Protein AF-A0A3B9UXJ4-F1 (afdb_monomer)

Mean predicted aligned error: 3.9 Å

Foldseek 3Di:
DVVVCVVVVDDDDDQPQPPQPPDDQSDALLSVLVSVLVLLQDLSRQEAEDPRADDCLLRNLVNHDLQSSLVSAHEYEDEHNCVNVQVSNCPRRVHHYDYDDDDD

Radius of gyration: 13.15 Å; Cα contacts (8 Å, |Δi|>4): 144; chains: 1; bounding box: 34×22×33 Å

Secondary structure (DSSP, 8-state):
-HHHHHHTTPPP---GGGG--SSTTSS-HHHHHHHHHHHHH-TT---EE----STTGGGGGGG--HHHHHHT---EEE-GGGHHHHHHHHHHH---EEE-----

Structure (mmCIF, N/CA/C/O backbone):
data_AF-A0A3B9UXJ4-F1
#
_entry.id   AF-A0A3B9UXJ4-F1
#
loop_
_atom_site.group_PDB
_atom_site.id
_atom_site.type_symbol
_atom_site.label_atom_id
_atom_site.label_alt_id
_atom_site.label_comp_id
_atom_site.label_asym_id
_atom_site.label_entity_id
_atom_site.label_seq_id
_atom_site.pdbx_PDB_ins_code
_atom_site.Cartn_x
_atom_site.Cartn_y
_atom_site.Cartn_z
_atom_site.occupancy
_atom_site.B_iso_or_equiv
_atom_site.auth_seq_id
_atom_site.auth_comp_id
_atom_site.auth_asym_id
_atom_site.auth_atom_id
_atom_site.pdbx_PDB_model_num
ATOM 1 N N . MET A 1 1 ? -10.983 -3.801 -17.343 1.00 82.38 1 MET A N 1
ATOM 2 C CA . MET A 1 1 ? -10.874 -3.467 -15.898 1.00 82.38 1 MET A CA 1
ATOM 3 C C . MET A 1 1 ? -11.644 -2.199 -15.568 1.00 82.38 1 MET A C 1
ATOM 5 O O . MET A 1 1 ? -12.532 -2.275 -14.738 1.00 82.38 1 MET A O 1
ATOM 9 N N . GLU A 1 2 ? -11.330 -1.056 -16.185 1.00 87.94 2 GLU A N 1
ATOM 10 C CA . GLU A 1 2 ? -12.008 0.213 -15.865 1.00 87.94 2 GLU A CA 1
ATOM 11 C C . GLU A 1 2 ? -13.518 0.150 -16.094 1.00 87.94 2 GLU A C 1
ATOM 13 O O . GLU A 1 2 ? -14.270 0.502 -15.195 1.00 87.94 2 GLU A O 1
ATOM 18 N N . GLU A 1 3 ? -13.949 -0.382 -17.241 1.00 88.31 3 GLU A N 1
ATOM 19 C CA . GLU A 1 3 ? -15.367 -0.618 -17.553 1.00 88.31 3 GLU A CA 1
ATOM 20 C C . GLU A 1 3 ? -16.037 -1.492 -16.491 1.00 88.31 3 GLU A C 1
ATOM 22 O O . GLU A 1 3 ? -16.979 -1.047 -15.857 1.00 88.31 3 GLU A O 1
ATOM 27 N N . ILE A 1 4 ? -15.465 -2.661 -16.182 1.00 88.25 4 ILE A N 1
ATOM 28 C CA . ILE A 1 4 ? -15.980 -3.570 -15.142 1.00 88.25 4 ILE A CA 1
ATOM 29 C C . ILE A 1 4 ? -16.128 -2.858 -13.788 1.00 88.25 4 ILE A C 1
ATOM 31 O O . ILE A 1 4 ? -17.143 -3.001 -13.113 1.00 88.25 4 ILE A O 1
ATOM 35 N N . LEU A 1 5 ? -15.123 -2.085 -13.368 1.00 88.00 5 LEU A N 1
ATOM 36 C CA . LEU A 1 5 ? -15.178 -1.360 -12.098 1.00 88.00 5 LEU A CA 1
ATOM 37 C C . LEU A 1 5 ? -16.233 -0.240 -12.124 1.00 88.00 5 LEU A C 1
ATOM 39 O O . LEU A 1 5 ? -16.915 -0.029 -11.120 1.00 88.00 5 LEU A O 1
ATOM 43 N N . ASN A 1 6 ? -16.388 0.454 -13.253 1.00 89.50 6 ASN A N 1
ATOM 44 C CA . ASN A 1 6 ? -17.431 1.461 -13.438 1.00 89.50 6 ASN A CA 1
ATOM 45 C C . ASN A 1 6 ? -18.833 0.829 -13.453 1.00 89.50 6 ASN A C 1
ATOM 47 O O . ASN A 1 6 ? -19.736 1.371 -12.820 1.00 89.50 6 ASN A O 1
ATOM 51 N N . ASP A 1 7 ? -19.005 -0.336 -14.083 1.00 92.06 7 ASP A N 1
ATOM 52 C CA . ASP A 1 7 ? -20.261 -1.099 -14.120 1.00 92.06 7 ASP A CA 1
ATOM 53 C C . ASP A 1 7 ? -20.655 -1.613 -12.729 1.00 92.06 7 ASP A C 1
ATOM 55 O O . ASP A 1 7 ? -21.834 -1.688 -12.387 1.00 92.06 7 ASP A O 1
ATOM 59 N N . MET A 1 8 ? -19.667 -1.885 -11.871 1.00 88.56 8 MET A N 1
ATOM 60 C CA . MET A 1 8 ? -19.874 -2.143 -10.441 1.00 88.56 8 MET A CA 1
ATOM 61 C C . MET A 1 8 ? -20.242 -0.878 -9.637 1.00 88.56 8 MET A C 1
ATOM 63 O O . MET A 1 8 ? -20.414 -0.952 -8.419 1.00 88.56 8 MET A O 1
ATOM 67 N N . GLY A 1 9 ? -20.338 0.291 -10.278 1.00 90.75 9 GLY A N 1
ATOM 68 C CA . GLY A 1 9 ? -20.661 1.573 -9.650 1.00 90.75 9 GLY A CA 1
ATOM 69 C C . GLY A 1 9 ? -19.503 2.212 -8.876 1.00 90.75 9 GLY A C 1
ATOM 70 O O . GLY A 1 9 ? -19.729 3.110 -8.058 1.00 90.75 9 GLY A O 1
ATOM 71 N N . LEU A 1 10 ? -18.260 1.761 -9.087 1.00 89.38 10 LEU A N 1
ATOM 72 C CA . LEU A 1 10 ? -17.086 2.304 -8.404 1.00 89.38 10 LEU A CA 1
ATOM 73 C C . LEU A 1 10 ? -16.538 3.530 -9.136 1.00 89.38 10 LEU A C 1
ATOM 75 O O . LEU A 1 10 ? -16.506 3.595 -10.359 1.00 89.38 10 LEU A O 1
ATOM 79 N N . LYS A 1 11 ? -16.039 4.503 -8.367 1.00 93.31 11 LYS A N 1
ATOM 80 C CA . LYS A 1 11 ? -15.335 5.673 -8.907 1.00 93.31 11 LYS A CA 1
ATOM 81 C C . LYS A 1 11 ? -13.833 5.426 -8.904 1.00 93.31 11 LYS A C 1
ATOM 83 O O . LYS A 1 11 ? -13.250 5.170 -7.848 1.00 93.31 11 LYS A O 1
ATOM 88 N N . LEU A 1 12 ? -13.207 5.547 -10.070 1.00 92.75 12 LEU A N 1
ATOM 89 C CA . LEU A 1 12 ? -11.774 5.322 -10.232 1.00 92.75 12 LEU A CA 1
ATOM 90 C C . LEU A 1 12 ? -10.955 6.540 -9.792 1.00 92.75 12 LEU A C 1
ATOM 92 O O . LEU A 1 12 ? -11.267 7.685 -10.118 1.00 92.75 12 LEU A O 1
ATOM 96 N N . LYS A 1 13 ? -9.871 6.280 -9.057 1.00 93.50 13 LYS A N 1
ATOM 97 C CA . LYS A 1 13 ? -8.836 7.262 -8.722 1.00 93.50 13 LYS A CA 1
ATOM 98 C C . LYS A 1 13 ? -7.471 6.631 -8.948 1.00 93.50 13 LYS A C 1
ATOM 100 O O . LYS A 1 13 ? -7.157 5.601 -8.358 1.00 93.50 13 LYS A O 1
ATOM 105 N N . TYR A 1 14 ? -6.648 7.285 -9.757 1.00 91.31 14 TYR A N 1
ATOM 106 C CA . TYR A 1 14 ? -5.329 6.784 -10.131 1.00 91.31 14 TYR A CA 1
ATOM 107 C C . TYR A 1 14 ? -4.236 7.362 -9.228 1.00 91.31 14 TYR A C 1
ATOM 109 O O . TYR A 1 14 ? -4.234 8.556 -8.912 1.00 91.31 14 TYR A O 1
ATOM 117 N N . ALA A 1 15 ? -3.283 6.518 -8.826 1.00 87.38 15 ALA A N 1
ATOM 118 C CA . ALA A 1 15 ? -2.052 6.972 -8.181 1.00 87.38 15 ALA A CA 1
ATOM 119 C C . ALA A 1 15 ? -1.209 7.783 -9.171 1.00 87.38 15 ALA A C 1
ATOM 121 O O . ALA A 1 15 ? -1.103 7.411 -10.338 1.00 87.38 15 ALA A O 1
ATOM 122 N N . LYS A 1 16 ? -0.522 8.841 -8.724 1.00 83.88 16 LYS A N 1
ATOM 123 C CA . LYS A 1 16 ? 0.281 9.668 -9.648 1.00 83.88 16 LYS A CA 1
ATOM 124 C C . LYS A 1 16 ? 1.455 8.902 -10.262 1.00 83.88 16 LYS A C 1
ATOM 126 O O . LYS A 1 16 ? 1.925 9.255 -11.339 1.00 83.88 16 LYS A O 1
ATOM 131 N N . THR A 1 17 ? 1.950 7.875 -9.575 1.00 81.38 17 THR A N 1
ATOM 132 C CA . THR A 1 17 ? 3.057 7.035 -10.046 1.00 81.38 17 THR A CA 1
ATOM 133 C C . THR A 1 17 ? 2.659 6.066 -11.152 1.00 81.38 17 THR A C 1
ATOM 135 O O . THR A 1 17 ? 3.552 5.609 -11.848 1.00 81.38 17 THR A O 1
ATOM 138 N N . ILE A 1 18 ? 1.371 5.774 -11.372 1.00 81.00 18 ILE A N 1
ATOM 139 C CA . ILE A 1 18 ? 0.964 4.750 -12.352 1.00 81.00 18 ILE A CA 1
ATOM 140 C C . ILE A 1 18 ? 1.312 5.130 -13.801 1.00 81.00 18 ILE A C 1
ATOM 142 O O . ILE A 1 18 ? 1.584 4.259 -14.616 1.00 81.00 18 ILE A O 1
ATOM 146 N N . TYR A 1 19 ? 1.374 6.431 -14.101 1.00 75.75 19 TYR A N 1
ATOM 147 C CA . TYR A 1 19 ? 1.707 6.959 -15.429 1.00 75.75 19 TYR A CA 1
ATOM 148 C C . TYR A 1 19 ? 3.138 7.504 -15.523 1.00 75.75 19 TYR A C 1
ATOM 150 O O . TYR A 1 19 ? 3.509 8.117 -16.525 1.00 75.75 19 TYR A O 1
ATOM 158 N N . LYS A 1 20 ? 3.967 7.332 -14.482 1.00 76.81 20 LYS A N 1
ATOM 159 C CA . LYS A 1 20 ? 5.364 7.772 -14.549 1.00 76.81 20 LYS A CA 1
ATOM 160 C C . LYS A 1 20 ? 6.145 6.829 -15.462 1.00 76.81 20 LYS A C 1
ATOM 162 O O . LYS A 1 20 ? 6.338 5.665 -15.144 1.00 76.81 20 LYS A O 1
ATOM 167 N N . THR A 1 21 ? 6.675 7.367 -16.552 1.00 66.00 21 THR A N 1
ATOM 168 C CA . THR A 1 21 ? 7.523 6.633 -17.509 1.00 66.00 21 THR A CA 1
ATOM 169 C C . THR A 1 21 ? 9.015 6.916 -17.328 1.00 66.00 21 THR A C 1
ATOM 171 O O . THR A 1 21 ? 9.854 6.337 -18.014 1.00 66.00 21 THR A O 1
ATOM 174 N N . LYS A 1 22 ? 9.379 7.821 -16.408 1.00 65.19 22 LYS A N 1
ATOM 175 C CA . LYS A 1 22 ? 10.777 8.202 -16.185 1.00 65.19 22 LYS A CA 1
ATOM 176 C C . LYS A 1 22 ? 11.482 7.178 -15.292 1.00 65.19 22 LYS A C 1
ATOM 178 O O . LYS A 1 22 ? 11.151 7.037 -14.114 1.00 65.19 22 LYS A O 1
ATOM 183 N N . GLY A 1 23 ? 12.502 6.531 -15.851 1.00 64.88 23 GLY A N 1
ATOM 184 C CA . GLY A 1 23 ? 13.278 5.484 -15.186 1.00 64.88 23 GLY A CA 1
ATOM 185 C C . GLY A 1 23 ? 12.593 4.110 -15.230 1.00 64.88 23 GLY A C 1
ATOM 186 O O . GLY A 1 23 ? 11.436 4.006 -15.627 1.00 64.88 23 GLY A O 1
ATOM 187 N N . PRO A 1 24 ? 13.290 3.042 -14.811 1.00 70.00 24 PRO A N 1
ATOM 188 C CA . PRO A 1 24 ? 12.854 1.663 -15.054 1.00 70.00 24 PRO A CA 1
ATOM 189 C C . PRO A 1 24 ? 11.606 1.226 -14.268 1.00 70.00 24 PRO A C 1
ATOM 191 O O . PRO A 1 24 ? 11.015 0.205 -14.600 1.00 70.00 24 PRO A O 1
ATOM 194 N N . PHE A 1 25 ? 11.203 1.963 -13.222 1.00 72.38 25 PHE A N 1
ATOM 195 C CA . PHE A 1 25 ? 10.205 1.503 -12.240 1.00 72.38 25 PHE A CA 1
ATOM 196 C C . PHE A 1 25 ? 9.162 2.561 -11.850 1.00 72.38 25 PHE A C 1
ATOM 198 O O . PHE A 1 25 ? 8.677 2.551 -10.721 1.00 72.38 25 PHE A O 1
ATOM 205 N N . ALA A 1 26 ? 8.830 3.491 -12.750 1.00 80.00 26 ALA A N 1
ATOM 206 C CA . ALA A 1 26 ? 7.807 4.520 -12.513 1.00 80.00 26 ALA A CA 1
ATOM 207 C C . ALA A 1 26 ? 8.052 5.405 -11.264 1.00 80.00 26 ALA A C 1
ATOM 209 O O . ALA A 1 26 ? 7.127 5.870 -10.590 1.00 80.00 26 ALA A O 1
ATOM 210 N N . GLY A 1 27 ? 9.329 5.663 -10.962 1.00 84.19 27 GLY A N 1
ATOM 211 C CA . GLY A 1 27 ? 9.794 6.413 -9.792 1.00 84.19 27 GLY A CA 1
ATOM 212 C C . GLY A 1 27 ? 10.580 5.565 -8.787 1.00 84.19 27 GLY A C 1
ATOM 213 O O . GLY A 1 27 ? 10.705 4.346 -8.902 1.00 84.19 27 GLY A O 1
ATOM 214 N N . THR A 1 28 ? 11.140 6.230 -7.781 1.00 90.38 28 THR A N 1
ATOM 215 C CA . THR A 1 28 ? 11.885 5.583 -6.689 1.00 90.38 28 THR A CA 1
ATOM 216 C C . THR A 1 28 ? 10.961 4.764 -5.781 1.00 90.38 28 THR A C 1
ATOM 218 O O . THR A 1 28 ? 9.758 5.024 -5.696 1.00 90.38 28 THR A O 1
ATOM 221 N N . GLY A 1 29 ? 11.519 3.797 -5.039 1.00 91.81 29 GLY A N 1
ATOM 222 C CA . GLY A 1 29 ? 10.762 3.030 -4.037 1.00 91.81 29 GLY A CA 1
ATOM 223 C C . GLY A 1 29 ? 10.045 3.926 -3.018 1.00 91.81 29 GLY A C 1
ATOM 224 O O . GLY A 1 29 ? 8.875 3.705 -2.71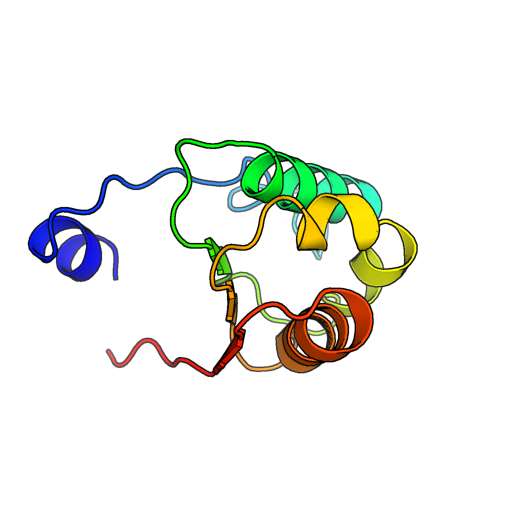9 1.00 91.81 29 GLY A O 1
ATOM 225 N N . LYS A 1 30 ? 10.698 5.009 -2.573 1.00 94.31 30 LYS A N 1
ATOM 226 C CA . LYS A 1 30 ? 10.117 5.997 -1.650 1.00 94.31 30 LYS A CA 1
ATOM 227 C C . LYS A 1 30 ? 8.948 6.772 -2.265 1.00 94.31 30 LYS A C 1
ATOM 229 O O . LYS A 1 30 ? 7.942 6.985 -1.598 1.00 94.31 30 LYS A O 1
ATOM 234 N N . GLU A 1 31 ? 9.046 7.198 -3.525 1.00 92.38 31 GLU A N 1
ATOM 235 C CA . GLU A 1 31 ? 7.935 7.881 -4.205 1.00 92.38 31 GLU A CA 1
ATOM 236 C C . GLU A 1 31 ? 6.716 6.968 -4.361 1.00 92.38 31 GLU A C 1
ATOM 238 O O . GLU A 1 31 ? 5.599 7.394 -4.073 1.00 92.38 31 GLU A O 1
ATOM 243 N N . ARG A 1 32 ? 6.932 5.712 -4.767 1.00 93.12 32 ARG A N 1
ATOM 244 C CA . ARG A 1 32 ? 5.862 4.713 -4.901 1.00 93.12 32 ARG A CA 1
ATOM 245 C C . ARG A 1 32 ? 5.224 4.380 -3.553 1.00 93.12 32 ARG A C 1
ATOM 247 O O . ARG A 1 32 ? 4.000 4.365 -3.451 1.00 93.12 32 ARG A O 1
ATOM 254 N N . ALA A 1 33 ? 6.033 4.213 -2.505 1.00 95.69 33 ALA A N 1
ATOM 255 C CA . ALA A 1 33 ? 5.541 4.032 -1.141 1.00 95.69 33 ALA A CA 1
ATOM 256 C C . ALA A 1 33 ? 4.684 5.219 -0.683 1.00 95.69 33 ALA A C 1
ATOM 258 O O . ALA A 1 33 ? 3.590 5.031 -0.160 1.00 95.69 33 ALA A O 1
ATOM 259 N N . ASN A 1 34 ? 5.140 6.449 -0.931 1.00 95.75 34 ASN A N 1
ATOM 260 C CA . ASN A 1 34 ? 4.396 7.652 -0.569 1.00 95.75 34 ASN A CA 1
ATOM 261 C C . ASN A 1 34 ? 3.043 7.740 -1.286 1.00 95.75 34 ASN A C 1
ATOM 263 O O . ASN A 1 34 ? 2.064 8.159 -0.672 1.00 95.75 34 ASN A O 1
ATOM 267 N N . GLU A 1 35 ? 2.963 7.355 -2.562 1.00 94.69 35 GLU A N 1
ATOM 268 C CA . GLU A 1 35 ? 1.680 7.290 -3.270 1.00 94.69 35 GLU A CA 1
ATOM 269 C C . GLU A 1 35 ? 0.759 6.217 -2.681 1.00 94.69 35 GLU A C 1
ATOM 271 O O . GLU A 1 35 ? -0.407 6.510 -2.415 1.00 94.69 35 GLU A O 1
ATOM 276 N N . LEU A 1 36 ? 1.274 5.023 -2.373 1.00 96.31 36 LEU A N 1
ATOM 277 C CA . LEU A 1 36 ? 0.478 3.985 -1.714 1.00 96.31 36 LEU A CA 1
ATOM 278 C C . LEU A 1 36 ? -0.040 4.450 -0.342 1.00 96.31 36 LEU A C 1
ATOM 280 O O . LEU A 1 36 ? -1.224 4.304 -0.036 1.00 96.31 36 LEU A O 1
ATOM 284 N N . MET A 1 37 ? 0.808 5.102 0.458 1.00 98.06 37 MET A N 1
ATOM 285 C CA . MET A 1 37 ? 0.413 5.671 1.749 1.00 98.06 37 MET A CA 1
ATOM 286 C C . MET A 1 37 ? -0.673 6.746 1.611 1.00 98.06 37 MET A C 1
ATOM 288 O O . MET A 1 37 ? -1.542 6.839 2.479 1.00 98.06 37 MET A O 1
ATOM 292 N N . LYS A 1 38 ? -0.669 7.549 0.537 1.00 97.44 38 LYS A N 1
ATOM 293 C CA . LYS A 1 38 ? -1.754 8.510 0.264 1.00 97.44 38 LYS A CA 1
ATOM 294 C C . LYS A 1 38 ? -3.078 7.798 -0.003 1.00 97.44 38 LYS A C 1
ATOM 296 O O . LYS A 1 38 ? -4.097 8.234 0.523 1.00 97.44 38 LYS A O 1
ATOM 301 N N . LEU A 1 39 ? -3.068 6.703 -0.768 1.00 97.19 39 LEU A N 1
ATOM 302 C CA . LEU A 1 39 ? -4.277 5.913 -1.035 1.00 97.19 39 LEU A CA 1
ATOM 303 C C . LEU A 1 39 ? -4.839 5.265 0.236 1.00 97.19 39 LEU A C 1
ATOM 305 O O . LEU A 1 39 ? -6.055 5.257 0.438 1.00 97.19 39 LEU A O 1
ATOM 309 N N . PHE A 1 40 ? -3.975 4.768 1.126 1.00 98.12 40 PHE A N 1
ATOM 310 C CA . PHE A 1 40 ? -4.418 4.268 2.429 1.00 98.12 40 PHE A CA 1
ATOM 311 C C . PHE A 1 40 ? -5.013 5.386 3.292 1.00 98.12 40 PHE A C 1
ATOM 313 O O . PHE A 1 40 ? -6.124 5.232 3.786 1.00 98.12 40 PHE A O 1
ATOM 320 N N . LYS A 1 41 ? -4.350 6.542 3.408 1.00 97.75 41 LYS A N 1
ATOM 321 C CA . LYS A 1 41 ? -4.831 7.669 4.233 1.00 97.75 41 LYS A CA 1
ATOM 322 C C . LYS A 1 41 ? -6.134 8.309 3.728 1.00 97.75 41 LYS A C 1
ATOM 324 O O . LYS A 1 41 ? -6.856 8.918 4.516 1.00 97.75 41 LYS A O 1
ATOM 329 N N . ASP A 1 42 ? -6.442 8.195 2.438 1.00 97.50 42 ASP A N 1
ATOM 330 C CA . ASP A 1 42 ? -7.659 8.759 1.847 1.00 97.50 42 ASP A CA 1
ATOM 331 C C . ASP A 1 42 ? -8.909 7.940 2.219 1.00 97.50 42 ASP A C 1
ATOM 333 O O . ASP A 1 42 ? -9.100 6.817 1.749 1.00 97.50 42 ASP A O 1
ATOM 337 N N . GLN A 1 43 ? -9.792 8.520 3.035 1.00 96.06 43 GLN A N 1
ATOM 338 C CA . GLN A 1 43 ? -11.021 7.870 3.521 1.00 96.06 43 GLN A CA 1
ATOM 339 C C . GLN A 1 43 ? -12.063 7.599 2.422 1.00 96.06 43 GLN A C 1
ATOM 341 O O . GLN A 1 43 ? -12.968 6.772 2.597 1.00 96.06 43 GLN A O 1
ATOM 346 N N . ASN A 1 44 ? -11.937 8.266 1.271 1.00 95.56 44 ASN A N 1
ATOM 347 C CA . ASN A 1 44 ? -12.815 8.040 0.126 1.00 95.56 44 ASN A CA 1
ATOM 348 C C . ASN A 1 44 ? -12.433 6.771 -0.645 1.00 95.56 44 ASN A C 1
ATOM 350 O O . ASN A 1 44 ? -13.270 6.210 -1.349 1.00 95.56 44 ASN A O 1
ATOM 354 N N . ILE A 1 45 ? -11.196 6.285 -0.493 1.00 96.69 45 ILE A N 1
ATOM 355 C CA . ILE A 1 45 ? -10.725 5.068 -1.158 1.00 96.69 45 ILE A CA 1
ATOM 356 C C . ILE A 1 45 ? -11.177 3.845 -0.372 1.00 96.69 45 ILE A C 1
ATOM 358 O O . ILE A 1 45 ? -10.780 3.660 0.781 1.00 96.69 45 ILE A O 1
ATOM 362 N N . LYS A 1 46 ? -11.990 3.006 -1.023 1.00 95.38 46 LYS A N 1
ATOM 363 C CA . LYS A 1 46 ? -12.579 1.790 -0.440 1.00 95.38 46 LYS A CA 1
ATOM 364 C C . LYS A 1 46 ? -11.825 0.507 -0.782 1.00 95.38 46 LYS A C 1
ATOM 366 O O . LYS A 1 46 ? -11.951 -0.464 -0.053 1.00 95.38 46 LYS A O 1
ATOM 371 N N . ALA A 1 47 ? -11.035 0.510 -1.850 1.00 95.50 47 ALA A N 1
ATOM 372 C CA . ALA A 1 47 ? -10.196 -0.605 -2.274 1.00 95.50 47 ALA A CA 1
ATOM 373 C C . ALA A 1 47 ? -9.005 -0.071 -3.077 1.00 95.50 47 ALA A C 1
ATOM 375 O O . ALA A 1 47 ? -9.108 0.989 -3.697 1.00 95.50 47 ALA A O 1
ATOM 376 N N . ILE A 1 48 ? -7.886 -0.795 -3.065 1.00 96.06 48 ILE A N 1
ATOM 377 C CA . ILE A 1 48 ? -6.697 -0.463 -3.858 1.00 96.06 48 ILE A CA 1
ATOM 378 C C . ILE A 1 48 ? -6.410 -1.615 -4.815 1.00 96.06 48 ILE A C 1
ATOM 380 O O . ILE A 1 48 ? -6.145 -2.729 -4.374 1.00 96.06 48 ILE A O 1
ATOM 384 N N . PHE A 1 49 ? -6.419 -1.324 -6.114 1.00 93.94 49 PHE A N 1
ATOM 385 C CA . PHE A 1 49 ? -5.989 -2.247 -7.160 1.00 93.94 49 PHE A CA 1
ATOM 386 C C . PHE A 1 49 ? -4.622 -1.812 -7.666 1.00 93.94 49 PHE A C 1
ATOM 388 O O . PHE A 1 49 ? -4.487 -0.757 -8.286 1.00 93.94 49 PHE A O 1
ATOM 395 N N . ASP A 1 50 ? -3.605 -2.612 -7.378 1.00 92.62 50 ASP A N 1
ATOM 396 C CA . ASP A 1 50 ? -2.255 -2.382 -7.861 1.00 92.62 50 ASP A CA 1
ATOM 397 C C . ASP A 1 50 ? -2.008 -3.243 -9.104 1.00 92.62 50 ASP A C 1
ATOM 399 O O . ASP A 1 50 ? -2.088 -4.473 -9.077 1.00 92.62 50 ASP A O 1
ATOM 403 N N . VAL A 1 51 ? -1.766 -2.562 -10.222 1.00 88.44 51 VAL A N 1
ATOM 404 C CA . VAL A 1 51 ? -1.493 -3.153 -11.541 1.00 88.44 51 VAL A CA 1
ATOM 405 C C . VAL A 1 51 ? -0.012 -3.043 -11.918 1.00 88.44 51 VAL A C 1
ATOM 407 O O . VAL A 1 51 ? 0.363 -3.408 -13.027 1.00 88.44 51 VAL A O 1
ATOM 410 N N . SER A 1 52 ? 0.840 -2.516 -11.028 1.00 85.69 52 SER A N 1
ATOM 411 C CA . SER A 1 52 ? 2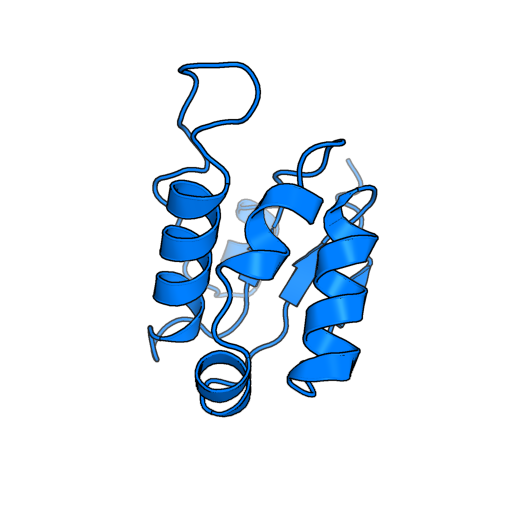.229 -2.178 -11.368 1.00 85.69 52 SER A CA 1
ATOM 412 C C . SER A 1 52 ? 3.143 -3.397 -11.506 1.00 85.69 52 SER A C 1
ATOM 4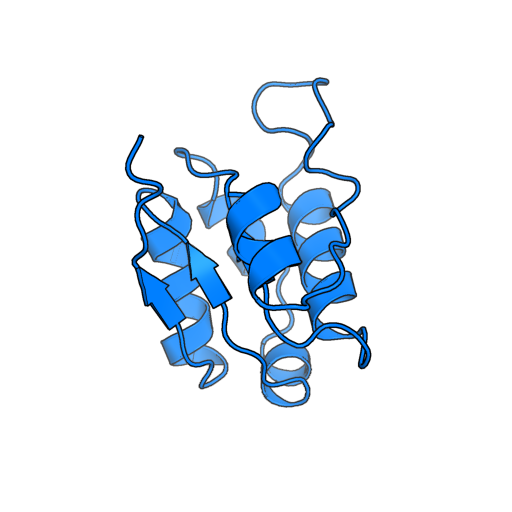14 O O . SER A 1 52 ? 4.046 -3.383 -12.342 1.00 85.69 52 SER A O 1
ATOM 416 N N . GLY A 1 53 ? 2.895 -4.466 -10.740 1.00 80.56 53 GLY A N 1
ATOM 417 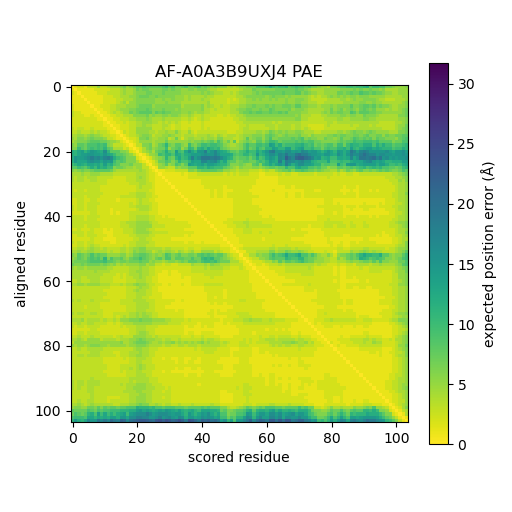C CA . GLY A 1 53 ? 3.626 -5.729 -10.864 1.00 80.56 53 GLY A CA 1
ATOM 418 C C . GLY A 1 53 ? 5.155 -5.600 -10.749 1.00 80.56 53 GLY A C 1
ATOM 419 O O . GLY A 1 53 ? 5.704 -4.644 -10.202 1.00 80.56 53 GLY A O 1
ATOM 420 N N . GLY A 1 54 ? 5.857 -6.594 -11.297 1.00 84.75 54 GLY A N 1
ATOM 421 C CA . GLY A 1 54 ? 7.291 -6.508 -11.581 1.00 84.75 54 GLY A CA 1
ATOM 422 C C . GLY A 1 54 ? 8.248 -6.736 -10.402 1.00 84.75 54 GLY A C 1
ATOM 423 O O . GLY A 1 54 ? 7.864 -6.879 -9.242 1.00 84.75 54 GLY A O 1
ATOM 424 N N . ALA A 1 55 ? 9.543 -6.787 -10.725 1.00 85.25 55 ALA A N 1
ATOM 425 C CA . ALA A 1 55 ? 10.610 -7.202 -9.808 1.00 85.25 55 ALA A CA 1
ATOM 426 C C . ALA A 1 55 ? 10.996 -6.155 -8.742 1.00 85.25 55 ALA A C 1
ATOM 428 O O . ALA A 1 55 ? 11.801 -6.443 -7.864 1.00 85.25 55 ALA A O 1
ATOM 429 N N . SER A 1 56 ? 10.449 -4.937 -8.810 1.00 88.94 56 SER A N 1
ATOM 430 C CA . SER A 1 56 ? 10.821 -3.809 -7.942 1.00 88.94 56 SER A CA 1
ATOM 431 C C . SER A 1 56 ? 9.774 -3.484 -6.872 1.00 88.94 56 SER A C 1
ATOM 433 O O . SER A 1 56 ? 9.882 -2.459 -6.188 1.00 88.94 56 SER A O 1
ATOM 435 N N . ALA A 1 57 ? 8.747 -4.326 -6.721 1.00 92.75 57 ALA A N 1
ATOM 436 C CA . ALA A 1 57 ? 7.690 -4.168 -5.722 1.00 92.75 57 ALA A CA 1
ATOM 437 C C . ALA A 1 57 ? 8.244 -4.147 -4.285 1.00 92.75 57 ALA A C 1
ATOM 439 O O . ALA A 1 57 ? 7.834 -3.330 -3.465 1.00 92.75 57 ALA A O 1
ATOM 440 N N . ASN A 1 58 ? 9.253 -4.971 -3.994 1.00 94.19 58 ASN A N 1
ATOM 441 C CA . ASN A 1 58 ? 9.890 -5.059 -2.676 1.00 94.19 58 ASN A CA 1
ATOM 442 C C . ASN A 1 58 ? 10.569 -3.752 -2.220 1.00 94.19 58 ASN A C 1
ATOM 444 O O . ASN A 1 58 ? 10.735 -3.533 -1.023 1.00 94.19 58 ASN A O 1
ATOM 448 N N . GLN A 1 59 ? 10.936 -2.860 -3.145 1.00 94.56 59 GLN A N 1
ATOM 449 C CA . GLN A 1 59 ? 11.646 -1.615 -2.827 1.00 94.56 59 GLN A CA 1
ATOM 450 C C . GLN A 1 59 ? 10.814 -0.624 -1.998 1.00 94.56 59 GLN A C 1
ATOM 452 O O . GLN A 1 59 ? 11.375 0.324 -1.451 1.00 94.56 59 GLN A O 1
ATOM 457 N N . ILE A 1 60 ? 9.489 -0.797 -1.922 1.00 95.75 60 ILE A N 1
ATOM 458 C CA . ILE A 1 60 ? 8.624 0.111 -1.155 1.00 95.75 60 ILE A CA 1
ATOM 459 C C . ILE A 1 60 ? 8.528 -0.277 0.324 1.00 95.75 60 ILE A C 1
ATOM 461 O O . ILE A 1 60 ? 8.181 0.567 1.145 1.00 95.75 60 ILE A O 1
ATOM 465 N N . LEU A 1 61 ? 8.827 -1.536 0.671 1.00 97.19 61 LEU A N 1
ATOM 466 C CA . LEU A 1 61 ? 8.455 -2.141 1.956 1.00 97.19 61 LEU A CA 1
ATOM 467 C C . LEU A 1 61 ? 9.035 -1.403 3.166 1.00 97.19 61 LEU A C 1
ATOM 469 O O . LEU A 1 61 ? 8.341 -1.252 4.167 1.00 97.19 61 LEU A O 1
ATOM 473 N N . GLY A 1 62 ? 10.275 -0.915 3.058 1.00 97.75 62 GLY A N 1
ATOM 474 C CA . GLY A 1 62 ? 10.955 -0.171 4.125 1.00 97.75 62 GLY A CA 1
ATOM 475 C C . GLY A 1 62 ? 10.445 1.260 4.335 1.00 97.75 62 GLY A C 1
ATOM 476 O O . GLY A 1 62 ? 10.879 1.928 5.266 1.00 97.75 62 GLY A O 1
ATOM 477 N N . TYR A 1 63 ? 9.544 1.743 3.478 1.00 98.12 63 TYR A N 1
ATOM 478 C CA . TYR A 1 63 ? 8.971 3.089 3.551 1.00 98.12 63 TYR A CA 1
ATOM 479 C C . TYR A 1 63 ? 7.485 3.089 3.936 1.00 98.12 63 TYR A C 1
ATOM 481 O O . TYR A 1 63 ? 6.881 4.159 4.020 1.00 98.12 63 TYR A O 1
ATOM 489 N N . LEU A 1 64 ? 6.879 1.914 4.129 1.00 98.44 64 LEU A N 1
ATOM 490 C CA . LEU A 1 64 ? 5.479 1.795 4.526 1.00 98.44 64 LEU A CA 1
ATOM 491 C C . LEU A 1 64 ? 5.336 1.941 6.041 1.00 98.44 64 LEU A C 1
ATOM 493 O O . LEU A 1 64 ? 6.040 1.292 6.811 1.00 98.44 64 LEU A O 1
ATOM 497 N N . ASP A 1 65 ? 4.377 2.763 6.460 1.00 98.50 65 ASP A N 1
ATOM 498 C CA . ASP A 1 65 ? 3.957 2.855 7.856 1.00 98.50 65 ASP A CA 1
ATOM 499 C C . ASP A 1 65 ? 2.772 1.907 8.070 1.00 98.50 65 ASP A C 1
ATOM 501 O O . ASP A 1 65 ? 1.617 2.234 7.769 1.00 98.50 65 ASP A O 1
ATOM 505 N N . TYR A 1 66 ? 3.081 0.698 8.539 1.00 98.56 66 TYR A N 1
ATOM 506 C CA . TYR A 1 66 ? 2.095 -0.366 8.720 1.00 98.56 66 TYR A CA 1
ATOM 507 C C . TYR A 1 66 ? 1.061 -0.048 9.807 1.00 98.56 66 TYR A C 1
ATOM 509 O O . TYR A 1 66 ? -0.082 -0.482 9.685 1.00 98.56 66 TYR A O 1
ATOM 517 N N . GLU A 1 67 ? 1.399 0.769 10.808 1.00 98.50 67 GLU A N 1
ATOM 518 C CA . GLU A 1 67 ? 0.447 1.198 11.839 1.00 98.50 67 GLU A CA 1
ATOM 519 C C . GLU A 1 67 ? -0.604 2.147 11.260 1.00 98.50 67 GLU A C 1
ATOM 521 O O . GLU A 1 67 ? -1.803 2.011 11.519 1.00 98.50 67 GLU A O 1
ATOM 526 N N . ILE A 1 68 ? -0.180 3.089 10.414 1.00 98.31 68 ILE A N 1
ATOM 527 C CA . ILE A 1 68 ? -1.116 3.938 9.676 1.00 98.31 68 ILE A CA 1
ATOM 528 C C . ILE A 1 68 ? -1.957 3.099 8.712 1.00 98.31 68 ILE A C 1
ATOM 530 O O . ILE A 1 68 ? -3.168 3.309 8.638 1.00 98.31 68 ILE A O 1
ATOM 534 N N . ILE A 1 69 ? -1.351 2.165 7.975 1.00 98.69 69 ILE A N 1
ATOM 535 C CA . ILE A 1 69 ? -2.079 1.285 7.048 1.00 98.69 69 ILE A CA 1
ATOM 536 C C . ILE A 1 69 ? -3.159 0.498 7.795 1.00 98.69 69 ILE A C 1
ATOM 538 O O . ILE A 1 69 ? -4.317 0.520 7.382 1.00 98.69 69 ILE A O 1
ATOM 542 N N . LYS A 1 70 ? -2.812 -0.118 8.930 1.00 98.38 70 LYS A N 1
ATOM 543 C CA . LYS A 1 70 ? -3.733 -0.891 9.771 1.00 98.38 70 LYS A CA 1
ATOM 544 C C . LYS A 1 70 ? -4.925 -0.060 10.244 1.00 98.38 70 LYS A C 1
ATOM 546 O O . LYS A 1 70 ? -6.063 -0.517 10.183 1.00 98.38 70 LYS A O 1
ATOM 551 N N . LYS A 1 71 ? -4.687 1.191 10.662 1.00 98.25 71 LYS A N 1
ATOM 552 C CA . LYS A 1 71 ? -5.753 2.135 11.054 1.00 98.25 71 LYS A CA 1
ATOM 553 C C . LYS A 1 71 ? -6.671 2.523 9.8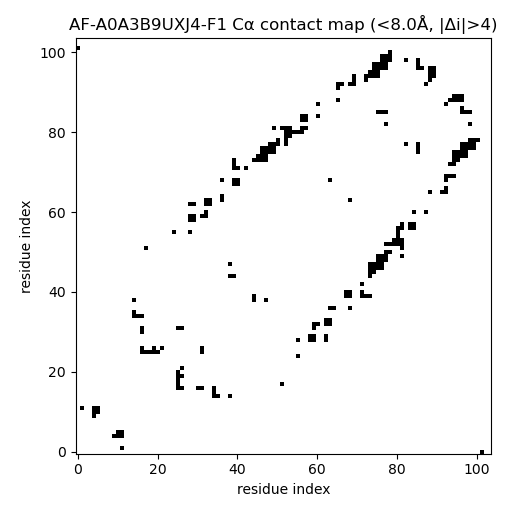93 1.00 98.25 71 LYS A C 1
ATOM 555 O O . LYS A 1 71 ? -7.811 2.905 10.125 1.00 98.25 71 LYS A O 1
ATOM 560 N N . ASN A 1 72 ? -6.189 2.427 8.656 1.00 98.06 72 ASN A N 1
ATOM 561 C CA . ASN A 1 72 ? -6.926 2.773 7.443 1.00 98.06 72 ASN A CA 1
ATOM 562 C C . ASN A 1 72 ? -7.262 1.522 6.620 1.00 98.06 72 ASN A C 1
ATOM 564 O O . ASN A 1 72 ? -7.017 1.479 5.410 1.00 98.06 72 ASN A O 1
ATOM 568 N N . ASN A 1 73 ? -7.792 0.498 7.293 1.00 96.25 73 ASN A N 1
ATOM 569 C CA . ASN A 1 73 ? -8.000 -0.824 6.716 1.00 96.25 73 ASN A CA 1
ATOM 570 C C . ASN A 1 73 ? -8.884 -0.768 5.460 1.00 96.25 73 ASN A C 1
ATOM 572 O O . ASN A 1 73 ? -10.042 -0.346 5.505 1.00 96.25 73 ASN A O 1
ATOM 576 N N . LYS A 1 74 ? -8.319 -1.203 4.334 1.00 97.56 74 LYS A N 1
ATOM 577 C CA . LYS A 1 74 ? -9.018 -1.372 3.062 1.00 97.56 74 LYS A CA 1
ATOM 578 C C . LYS A 1 74 ? -8.370 -2.495 2.259 1.00 97.56 74 LYS A C 1
ATOM 580 O O . LYS A 1 74 ? -7.147 -2.634 2.311 1.00 97.56 74 LYS A O 1
ATOM 585 N N . PRO A 1 75 ? -9.161 -3.284 1.520 1.00 97.44 75 PRO A N 1
ATOM 586 C CA . PRO A 1 75 ? -8.643 -4.403 0.758 1.00 97.44 75 PRO A CA 1
ATOM 587 C C . PRO A 1 75 ? -7.654 -3.950 -0.319 1.00 97.44 75 PRO A C 1
ATOM 589 O O . PRO A 1 75 ? -7.858 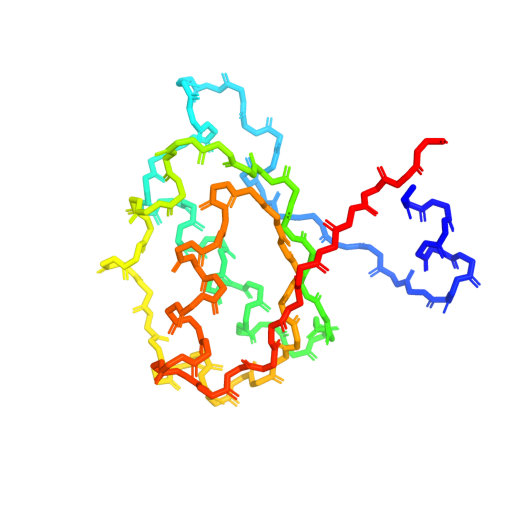-2.927 -0.984 1.00 97.44 75 PRO A O 1
ATOM 592 N N . TYR A 1 76 ? -6.597 -4.741 -0.489 1.00 97.81 76 TYR A N 1
ATOM 593 C CA . TYR A 1 76 ? -5.551 -4.513 -1.482 1.00 97.81 76 TYR A CA 1
ATOM 594 C C . TYR A 1 76 ? -5.466 -5.703 -2.443 1.00 97.81 76 TYR A C 1
ATOM 596 O O . TYR A 1 76 ? -5.378 -6.859 -2.026 1.00 97.81 76 TYR A O 1
ATOM 604 N N . PHE A 1 77 ? -5.484 -5.404 -3.736 1.00 95.88 77 PHE A N 1
ATOM 605 C CA . PHE A 1 77 ? -5.506 -6.368 -4.827 1.00 95.88 77 PHE A CA 1
ATOM 606 C C . PHE A 1 77 ? -4.218 -6.229 -5.636 1.00 95.88 77 PHE A C 1
ATOM 608 O O . PHE A 1 77 ? -3.882 -5.134 -6.085 1.00 95.88 77 PHE A O 1
ATOM 615 N N . GLY A 1 78 ? -3.504 -7.334 -5.836 1.00 94.31 78 GLY A N 1
ATOM 616 C CA . GLY A 1 78 ? -2.250 -7.372 -6.588 1.00 94.31 78 GLY A CA 1
ATOM 617 C C . GLY A 1 78 ? -1.992 -8.747 -7.199 1.00 94.31 78 GLY A C 1
ATOM 618 O O . GLY A 1 78 ? -2.740 -9.691 -6.958 1.00 94.31 78 GLY A O 1
ATOM 619 N N . MET A 1 79 ? -0.920 -8.877 -7.981 1.00 93.12 79 MET A N 1
ATOM 620 C CA . MET A 1 79 ? -0.490 -10.160 -8.547 1.00 93.12 79 MET A CA 1
ATOM 621 C C . MET A 1 79 ? 1.011 -10.187 -8.848 1.00 93.12 79 MET A C 1
ATOM 623 O O . MET A 1 79 ? 1.671 -9.146 -8.907 1.00 93.12 79 MET A O 1
ATOM 627 N N . SER A 1 80 ? 1.552 -11.387 -9.080 1.00 91.88 80 SER A N 1
ATOM 628 C CA . SER A 1 80 ? 2.948 -11.609 -9.479 1.00 91.88 80 SER A CA 1
ATOM 629 C C . SER A 1 80 ? 3.930 -11.014 -8.457 1.00 91.88 80 SER A C 1
ATOM 631 O O . SER A 1 80 ? 3.831 -11.328 -7.269 1.00 91.88 80 SER A O 1
ATOM 633 N N . GLY A 1 81 ? 4.853 -10.140 -8.872 1.00 91.31 81 GLY A N 1
ATOM 634 C CA . GLY A 1 81 ? 5.827 -9.487 -7.991 1.00 91.31 81 GLY A CA 1
ATOM 635 C C . GLY A 1 81 ? 5.210 -8.753 -6.792 1.00 91.31 81 GLY A C 1
ATOM 636 O O . GLY A 1 81 ? 5.850 -8.656 -5.747 1.00 91.31 81 GLY A O 1
ATOM 637 N N . LEU A 1 82 ? 3.939 -8.333 -6.876 1.00 95.25 82 LEU A N 1
ATOM 638 C CA . LEU A 1 82 ? 3.212 -7.707 -5.763 1.00 95.25 82 LEU A CA 1
ATOM 639 C C . LEU A 1 82 ? 2.923 -8.669 -4.602 1.00 95.25 82 LEU A C 1
ATOM 641 O O . LEU A 1 82 ? 2.518 -8.212 -3.537 1.00 95.25 82 LEU A O 1
ATOM 645 N N . SER A 1 83 ? 3.188 -9.972 -4.749 1.00 96.00 83 SER A N 1
ATOM 646 C CA . SER A 1 83 ? 3.093 -10.956 -3.659 1.00 96.00 83 SER A CA 1
ATOM 647 C C . SER A 1 83 ? 3.862 -10.518 -2.413 1.00 96.00 83 SER A C 1
ATOM 649 O O . SER A 1 83 ? 3.400 -10.747 -1.299 1.00 96.00 83 SER A O 1
ATOM 651 N N . VAL A 1 84 ? 5.000 -9.834 -2.570 1.00 96.75 84 VAL A N 1
ATOM 652 C CA . VAL A 1 84 ? 5.770 -9.321 -1.423 1.00 96.75 84 VAL A CA 1
ATOM 653 C C . VAL A 1 84 ? 5.009 -8.244 -0.642 1.00 96.75 84 VAL A C 1
ATOM 655 O O . VAL A 1 84 ? 5.096 -8.209 0.581 1.00 96.75 84 VAL A O 1
ATOM 658 N N . ILE A 1 85 ? 4.226 -7.408 -1.330 1.00 97.25 85 ILE A N 1
ATOM 659 C CA . ILE A 1 85 ? 3.382 -6.375 -0.714 1.00 97.25 85 ILE A CA 1
ATOM 660 C C . ILE A 1 85 ? 2.114 -7.013 -0.136 1.00 97.25 85 ILE A C 1
ATOM 662 O O . ILE A 1 85 ? 1.732 -6.703 0.986 1.00 97.25 85 ILE A O 1
ATOM 666 N N . LEU A 1 86 ? 1.489 -7.953 -0.854 1.00 97.94 86 LEU A N 1
ATOM 667 C CA . LEU A 1 86 ? 0.319 -8.693 -0.364 1.00 97.94 86 LEU A CA 1
ATOM 668 C C . LEU A 1 86 ? 0.622 -9.384 0.975 1.00 97.94 86 LEU A C 1
ATOM 670 O O . LEU A 1 86 ? -0.139 -9.256 1.934 1.00 97.94 86 LEU A O 1
ATOM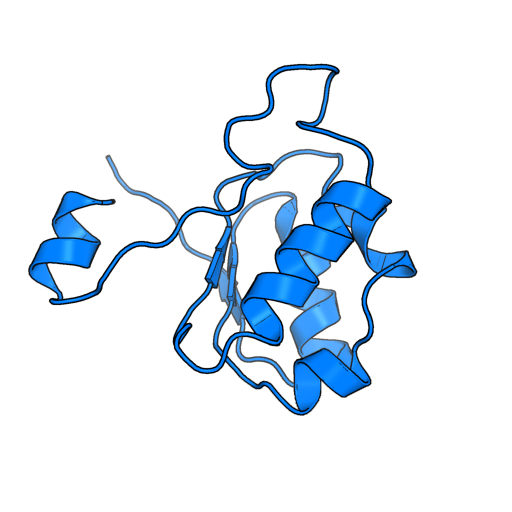 674 N N . ASN A 1 87 ? 1.766 -10.065 1.062 1.00 98.00 87 ASN A N 1
ATOM 675 C CA . ASN A 1 87 ? 2.185 -10.746 2.284 1.00 98.00 87 ASN A CA 1
ATOM 676 C C . ASN A 1 87 ? 2.569 -9.767 3.400 1.00 98.00 87 ASN A C 1
ATOM 678 O O . ASN A 1 87 ? 2.210 -10.003 4.554 1.00 98.00 87 ASN A O 1
ATOM 682 N N . SER A 1 88 ? 3.263 -8.664 3.091 1.00 98.06 88 SER A N 1
ATOM 683 C CA . SER A 1 88 ? 3.650 -7.693 4.120 1.00 98.06 88 SER A CA 1
ATOM 684 C C . SER A 1 88 ? 2.444 -6.959 4.708 1.00 98.06 88 SER A C 1
ATOM 686 O O . SER A 1 88 ? 2.359 -6.806 5.923 1.00 98.06 88 SER A O 1
ATOM 688 N N . LEU A 1 89 ? 1.478 -6.555 3.877 1.00 98.50 89 LEU A N 1
ATOM 689 C CA . LEU A 1 89 ? 0.248 -5.894 4.317 1.00 98.50 89 LEU A CA 1
ATOM 690 C C . LEU A 1 89 ? -0.612 -6.819 5.181 1.00 98.50 89 LEU A C 1
ATOM 692 O O . LEU A 1 89 ? -1.107 -6.392 6.224 1.00 98.50 89 LEU A O 1
ATOM 696 N N . TYR A 1 90 ? -0.746 -8.086 4.785 1.00 98.31 90 TYR A N 1
ATOM 697 C CA . TYR A 1 90 ? -1.450 -9.081 5.587 1.00 98.31 90 TYR A CA 1
ATOM 698 C C . TYR A 1 90 ? -0.758 -9.284 6.940 1.00 98.31 90 TYR A C 1
ATOM 700 O O . TYR A 1 90 ? -1.367 -9.110 7.993 1.00 98.31 90 TYR A O 1
ATOM 708 N N . LYS A 1 91 ? 0.548 -9.581 6.928 1.00 98.44 91 LYS A N 1
ATOM 709 C CA . LYS A 1 91 ? 1.288 -9.939 8.143 1.00 98.44 91 LYS A CA 1
ATOM 710 C C . LYS A 1 91 ? 1.459 -8.773 9.116 1.00 98.44 91 LYS A C 1
ATOM 712 O O . LYS A 1 91 ? 1.353 -8.981 10.323 1.00 98.44 91 LYS A O 1
ATOM 717 N N . CYS A 1 92 ? 1.777 -7.585 8.612 1.00 98.19 92 CYS A N 1
ATOM 718 C CA . CYS A 1 92 ? 2.172 -6.450 9.446 1.00 98.19 92 CYS A CA 1
ATOM 719 C C . CYS A 1 92 ? 1.019 -5.487 9.745 1.00 98.19 92 CYS A C 1
ATOM 721 O O . CYS A 1 92 ? 1.108 -4.741 10.714 1.00 98.19 92 CYS A O 1
ATOM 723 N N . ALA A 1 93 ? -0.047 -5.483 8.940 1.00 98.00 93 ALA A N 1
ATOM 724 C CA . ALA A 1 93 ? -1.141 -4.522 9.083 1.00 98.00 93 ALA A CA 1
ATOM 725 C C . ALA A 1 93 ? -2.546 -5.147 9.100 1.00 98.00 93 ALA A C 1
ATOM 727 O O . ALA A 1 93 ? -3.519 -4.399 9.161 1.00 98.00 93 ALA A O 1
ATOM 728 N N . ASP A 1 94 ? -2.666 -6.480 9.080 1.00 97.81 94 ASP A N 1
ATOM 729 C CA . ASP A 1 94 ? -3.952 -7.202 9.092 1.00 97.81 94 ASP A CA 1
ATOM 730 C C . ASP A 1 94 ? -4.915 -6.735 7.981 1.00 97.81 94 ASP A C 1
ATOM 732 O O . ASP A 1 94 ? -6.133 -6.611 8.138 1.00 97.81 94 ASP A O 1
ATOM 736 N N . ILE A 1 95 ? -4.334 -6.412 6.823 1.00 98.38 95 ILE A N 1
ATOM 737 C CA . ILE A 1 95 ? -5.086 -6.015 5.637 1.00 98.38 95 ILE A CA 1
ATOM 738 C C . ILE A 1 95 ? -5.540 -7.267 4.895 1.00 98.38 95 ILE A C 1
ATOM 740 O O . ILE A 1 95 ? -4.743 -8.161 4.611 1.00 98.38 95 ILE A O 1
ATOM 744 N N . LYS A 1 96 ? -6.818 -7.299 4.505 1.00 98.12 96 LYS A N 1
ATOM 745 C CA . LYS A 1 96 ? -7.322 -8.315 3.574 1.00 98.12 96 LYS A CA 1
ATOM 746 C C . LYS A 1 96 ? -6.686 -8.108 2.203 1.00 98.12 96 LYS A C 1
ATOM 748 O O . LYS A 1 96 ? -6.888 -7.068 1.572 1.00 98.12 96 LYS A O 1
A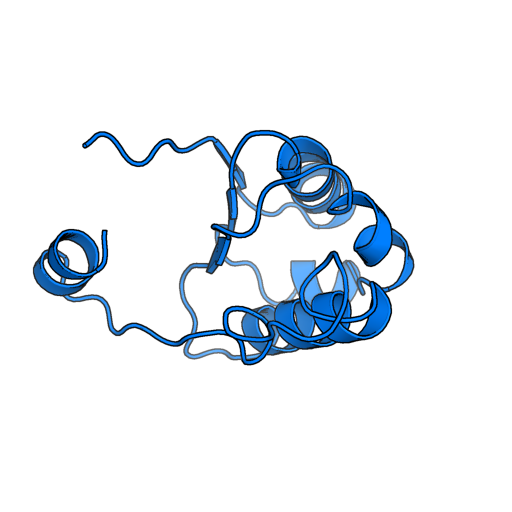TOM 753 N N . THR A 1 97 ? -5.939 -9.100 1.743 1.00 97.94 97 THR A N 1
ATOM 754 C CA . THR A 1 97 ? -5.223 -9.056 0.470 1.00 97.94 97 THR A CA 1
ATOM 755 C C . THR A 1 97 ? -5.725 -10.126 -0.486 1.00 97.94 97 THR A C 1
ATOM 757 O O . THR A 1 97 ? -6.145 -11.203 -0.067 1.00 97.94 97 THR A O 1
ATOM 760 N N . TYR A 1 98 ? -5.708 -9.815 -1.781 1.00 96.50 98 TYR A N 1
ATOM 761 C CA . TYR A 1 98 ? -6.231 -10.698 -2.818 1.00 96.50 98 TYR A CA 1
ATOM 762 C C . TYR A 1 98 ? -5.261 -10.784 -3.991 1.00 96.50 98 TYR A C 1
ATOM 764 O O . TYR A 1 98 ? -4.830 -9.764 -4.538 1.00 96.50 98 TYR A O 1
ATOM 772 N N . HIS A 1 99 ? -4.970 -12.017 -4.396 1.00 92.88 99 HIS A N 1
ATOM 773 C CA . HIS A 1 99 ? -4.387 -12.296 -5.699 1.00 92.88 99 HIS A CA 1
ATOM 774 C C . HIS A 1 99 ? -5.492 -12.203 -6.748 1.00 92.88 99 HIS A C 1
ATOM 776 O O . HIS A 1 99 ? -6.502 -12.894 -6.628 1.00 92.88 99 HIS A O 1
ATOM 782 N N . TYR A 1 100 ? -5.319 -11.358 -7.760 1.00 86.00 100 TYR A N 1
ATOM 783 C CA . TYR A 1 100 ? -6.291 -11.234 -8.846 1.00 86.00 100 TYR A CA 1
ATOM 784 C C . TYR A 1 100 ? -5.601 -11.251 -10.203 1.00 86.00 100 TYR A C 1
ATOM 786 O O . TYR A 1 100 ? -4.445 -10.863 -10.338 1.00 86.00 100 TYR A O 1
ATOM 794 N N . THR A 1 101 ? -6.319 -11.683 -11.229 1.00 75.62 101 THR A N 1
ATOM 795 C CA . THR A 1 101 ? -5.851 -11.610 -12.611 1.00 75.62 101 THR A CA 1
ATOM 796 C C . THR A 1 101 ? -6.858 -10.811 -13.412 1.00 75.62 101 THR A C 1
ATOM 798 O O . THR A 1 101 ? -8.062 -11.028 -13.279 1.00 75.62 101 THR A O 1
ATOM 801 N N . ILE A 1 102 ? -6.381 -9.915 -14.269 1.00 68.56 102 ILE A N 1
ATOM 802 C CA . ILE A 1 102 ? -7.228 -9.339 -15.310 1.00 68.56 102 ILE A CA 1
ATOM 803 C C . ILE A 1 102 ? -7.276 -10.396 -16.414 1.00 68.56 102 ILE A C 1
ATOM 805 O O . ILE A 1 102 ? -6.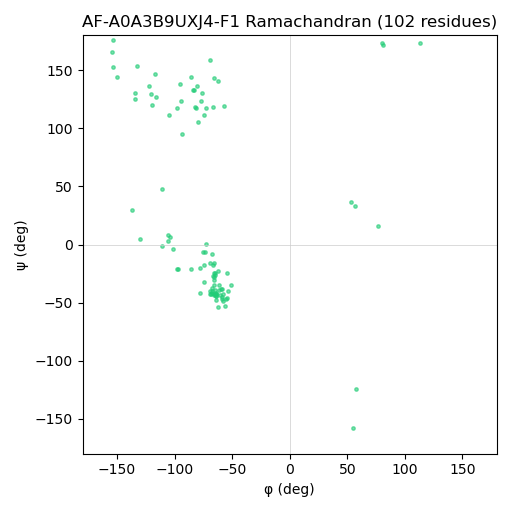267 -10.633 -17.075 1.00 68.56 102 ILE A O 1
ATOM 809 N N . ALA A 1 103 ? -8.402 -11.098 -16.532 1.00 63.78 103 ALA A N 1
ATOM 810 C CA . ALA A 1 103 ? -8.659 -11.940 -17.692 1.00 63.78 103 ALA A CA 1
ATOM 811 C C . ALA A 1 103 ? -9.055 -11.024 -18.858 1.00 63.78 103 ALA A C 1
ATOM 813 O O . ALA A 1 103 ? -9.874 -10.121 -18.666 1.00 63.78 103 ALA A O 1
ATOM 814 N N . ASN A 1 104 ? -8.415 -11.225 -20.010 1.00 56.31 104 ASN A N 1
ATOM 815 C CA . ASN A 1 104 ? -8.770 -10.566 -21.268 1.00 56.31 104 ASN A CA 1
ATOM 816 C C . ASN A 1 104 ? -9.910 -11.314 -21.952 1.00 56.31 104 ASN A C 1
ATOM 818 O O . ASN A 1 104 ? -9.916 -12.563 -21.847 1.00 56.31 104 ASN A O 1
#

Solvent-accessible surface area (backbone atoms only — not comparable to full-atom values): 6117 Å² total; per-residue (Å²): 106,68,65,61,42,43,75,71,70,49,84,89,81,82,60,79,47,80,78,38,74,64,65,101,65,29,50,52,36,63,57,48,22,52,46,53,51,48,52,40,70,35,85,85,54,70,63,46,80,53,84,77,43,48,93,64,46,65,58,21,61,91,60,56,61,41,69,61,42,36,76,37,68,46,41,39,34,29,36,76,42,26,49,57,53,41,51,47,39,32,75,66,26,73,29,58,56,42,82,60,76,90,80,129

Sequence (104 aa):
MEEILNDMGLKLKYAKTIYKTKGPFAGTGKERANELMKLFKDQNIKAIFDVSGGASANQILGYLDYEIIKKNNKPYFGMSGLSVILNSLYKCADIKTYHYTIAN

pLDDT: mean 91.01, std 9.22, range [56.31, 98.69]

Nearest PDB structures (foldseek):
  4h1h-assembly1_A  TM=9.360E-01  e=6.100E-05  Listeria monocytogenes EGD-e
  3tly-assembly1_B  TM=9.319E-01  e=1.136E-04  Escherichia coli
  3tlb-assembly1_B  TM=9.316E-01  e=1.457E-04  Escherichia coli
  3tlz-assembly1_B  TM=9.309E-01  e=1.457E-04  Escherichia coli
  3tla-assembly1_B  TM=9.316E-01  e=1.988E-04  Escherichia coli